Protein AF-A0A3M3WFV6-F1 (afdb_monomer_lite)

InterPro domains:
  IPR004381 Glycerate kinase [PF02595] (2-45)
  IPR018197 Glycerate kinase, restriction-enzyme-like fold [G3DSA:3.40.50.10350] (1-49)
  IPR036129 Glycerate kinase superfamily [SSF110738] (2-46)

Organism: NCBI:txid129137

Structure (mmCIF, N/CA/C/O backbone):
data_AF-A0A3M3WFV6-F1
#
_entry.id   AF-A0A3M3WFV6-F1
#
loop_
_atom_site.group_PDB
_atom_site.id
_atom_site.type_symbol
_atom_site.label_atom_id
_atom_site.label_alt_id
_atom_site.label_comp_id
_atom_site.label_asym_id
_atom_site.label_entity_id
_atom_site.label_seq_id
_atom_site.pdbx_PDB_ins_code
_atom_site.Cartn_x
_atom_site.Cartn_y
_atom_site.Cartn_z
_atom_site.occupancy
_atom_site.B_iso_or_equiv
_atom_site.auth_seq_id
_atom_site.auth_comp_id
_atom_site.auth_asym_id
_atom_site.auth_atom_id
_atom_site.pdbx_PDB_model_num
ATOM 1 N N . TYR A 1 1 ? 2.242 -7.746 8.045 1.00 70.25 1 TYR A N 1
ATOM 2 C CA . TYR A 1 1 ? 2.639 -8.044 6.657 1.00 70.25 1 TYR A CA 1
ATOM 3 C C . TYR A 1 1 ? 3.601 -9.216 6.586 1.00 70.25 1 TYR A C 1
ATOM 5 O O . TYR A 1 1 ? 3.286 -10.145 5.869 1.00 70.25 1 TYR A O 1
ATOM 13 N N . GLU A 1 2 ? 4.663 -9.255 7.393 1.00 71.75 2 GLU A N 1
ATOM 14 C CA . GLU A 1 2 ? 5.650 -10.358 7.423 1.00 71.75 2 GLU A CA 1
ATOM 15 C C . GLU A 1 2 ? 5.064 -11.779 7.512 1.00 71.75 2 GLU A C 1
ATOM 17 O O . GLU A 1 2 ? 5.529 -12.690 6.838 1.00 71.75 2 GLU A O 1
ATOM 22 N N . GLN A 1 3 ? 3.984 -11.972 8.277 1.00 80.31 3 GLN A N 1
ATOM 23 C CA . GLN A 1 3 ? 3.311 -13.276 8.390 1.00 80.31 3 GLN A CA 1
ATOM 24 C C . GLN A 1 3 ? 2.669 -13.753 7.077 1.00 80.31 3 GLN A C 1
ATOM 26 O O . GLN A 1 3 ? 2.319 -14.919 6.962 1.00 80.31 3 GLN A O 1
ATOM 31 N N . LEU A 1 4 ? 2.508 -12.871 6.087 1.00 81.69 4 LEU A N 1
ATOM 32 C CA . LEU A 1 4 ? 1.932 -13.188 4.781 1.00 81.69 4 LEU A CA 1
ATOM 33 C C . LEU A 1 4 ? 2.972 -13.715 3.790 1.00 81.69 4 LEU A C 1
ATOM 35 O O . LEU A 1 4 ? 2.605 -14.368 2.815 1.00 81.69 4 LEU A O 1
ATOM 39 N N . TYR A 1 5 ? 4.258 -13.458 4.030 1.00 82.56 5 TYR A N 1
ATOM 40 C CA . TYR A 1 5 ? 5.320 -13.885 3.119 1.00 82.56 5 TYR A CA 1
ATOM 41 C C . TYR A 1 5 ? 5.454 -15.409 3.033 1.00 82.56 5 TYR A C 1
ATOM 43 O O . TYR A 1 5 ? 5.541 -15.928 1.918 1.00 82.56 5 TYR A O 1
ATOM 51 N N . PRO A 1 6 ? 5.332 -16.161 4.147 1.00 81.81 6 PRO A N 1
ATOM 52 C CA . PRO A 1 6 ? 5.215 -17.617 4.093 1.00 81.81 6 PRO A CA 1
ATOM 53 C C . PRO A 1 6 ? 4.006 -18.128 3.290 1.00 81.81 6 PRO A C 1
ATOM 55 O O . PRO A 1 6 ? 3.993 -19.287 2.891 1.00 81.81 6 PRO A O 1
ATOM 58 N N . HIS A 1 7 ?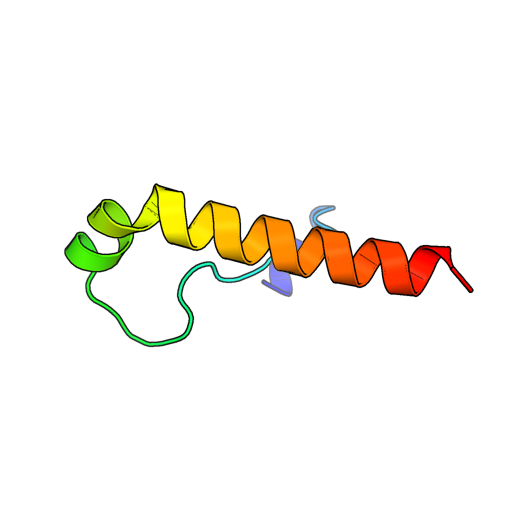 2.997 -17.288 3.030 1.00 86.31 7 HIS A N 1
ATOM 59 C CA . HIS A 1 7 ? 1.786 -17.641 2.282 1.00 86.31 7 HIS A CA 1
ATOM 60 C C . HIS A 1 7 ? 1.843 -17.248 0.794 1.00 86.31 7 HIS A C 1
ATOM 62 O O . HIS A 1 7 ? 0.812 -17.216 0.125 1.00 86.31 7 HIS A O 1
ATOM 68 N N . GLY A 1 8 ? 3.032 -16.950 0.258 1.00 84.75 8 GLY A N 1
ATOM 69 C CA . GLY A 1 8 ? 3.228 -16.645 -1.165 1.00 84.75 8 GLY A CA 1
ATOM 70 C C . GLY A 1 8 ? 2.971 -15.185 -1.548 1.00 84.75 8 GLY A C 1
ATOM 71 O O . GLY A 1 8 ? 3.028 -14.840 -2.727 1.00 84.75 8 GLY A O 1
ATOM 72 N N . ILE A 1 9 ? 2.722 -14.304 -0.576 1.00 87.62 9 ILE A N 1
ATOM 73 C CA . ILE A 1 9 ? 2.649 -12.862 -0.820 1.00 87.62 9 ILE A CA 1
ATOM 74 C C . ILE A 1 9 ? 4.074 -12.307 -0.794 1.00 87.62 9 ILE A C 1
ATOM 76 O O . ILE A 1 9 ? 4.695 -12.264 0.254 1.00 87.62 9 ILE A O 1
ATOM 80 N N . GLY A 1 10 ? 4.608 -11.870 -1.935 1.00 86.56 10 GLY A N 1
ATOM 81 C CA . GLY A 1 10 ? 5.991 -11.374 -2.012 1.00 86.56 10 GLY A CA 1
ATOM 82 C C . GLY A 1 10 ? 6.208 -9.971 -1.430 1.00 86.56 10 GLY A C 1
ATOM 83 O O . GLY A 1 10 ? 7.327 -9.624 -1.068 1.00 86.56 10 GLY A O 1
ATOM 84 N N . ALA A 1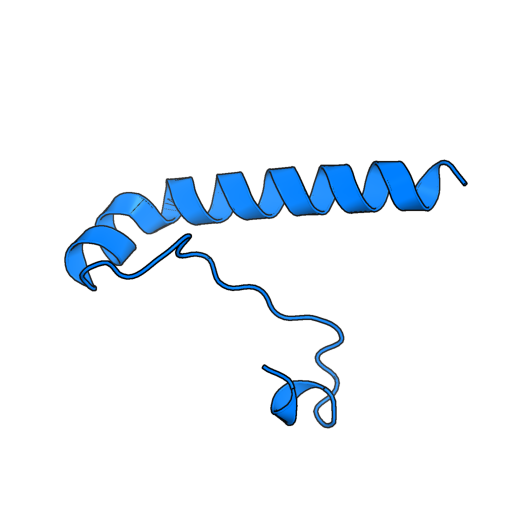 11 ? 5.153 -9.154 -1.349 1.00 88.81 11 ALA A N 1
ATOM 85 C CA . ALA A 1 11 ? 5.197 -7.817 -0.764 1.00 88.81 11 ALA A CA 1
ATOM 86 C C . ALA A 1 11 ? 3.786 -7.337 -0.402 1.00 88.81 11 ALA A C 1
ATOM 88 O O . ALA A 1 11 ? 2.813 -7.676 -1.076 1.00 88.81 11 ALA A O 1
ATOM 89 N N . ALA A 1 12 ? 3.676 -6.510 0.636 1.00 90.19 12 ALA A N 1
ATOM 90 C CA . ALA A 1 12 ? 2.427 -5.860 1.008 1.00 90.19 12 ALA A CA 1
ATOM 91 C C . ALA A 1 12 ? 2.698 -4.454 1.559 1.00 90.19 12 ALA A C 1
ATOM 93 O O . ALA A 1 12 ? 3.662 -4.242 2.292 1.00 90.19 12 ALA A O 1
ATOM 94 N N . PHE A 1 13 ? 1.840 -3.496 1.202 1.00 90.19 13 PHE A N 1
ATOM 95 C CA . PHE A 1 13 ? 2.050 -2.075 1.477 1.00 90.19 13 PHE A CA 1
ATOM 96 C C . PHE A 1 13 ? 0.819 -1.459 2.132 1.00 90.19 13 PHE A C 1
ATOM 98 O O . PHE A 1 13 ? -0.314 -1.730 1.735 1.00 90.19 13 PHE A O 1
ATOM 105 N N . ALA A 1 14 ? 1.047 -0.583 3.108 1.00 91.81 14 ALA A N 1
ATOM 106 C CA . ALA A 1 14 ? -0.014 0.234 3.671 1.00 91.81 14 ALA A CA 1
ATOM 107 C C . ALA A 1 14 ? -0.419 1.344 2.686 1.00 91.81 14 ALA A C 1
ATOM 109 O O . ALA A 1 14 ? 0.435 1.996 2.083 1.00 91.81 14 ALA A O 1
ATOM 110 N N . LEU A 1 15 ? -1.728 1.571 2.547 1.00 91.19 15 LEU A N 1
ATOM 111 C CA . LEU A 1 15 ? -2.271 2.685 1.762 1.00 91.19 15 LEU A CA 1
ATOM 112 C C . LEU A 1 15 ? -2.303 3.995 2.559 1.00 91.19 15 LEU A C 1
ATOM 114 O O . LEU A 1 15 ? -2.139 5.071 1.993 1.00 91.19 15 LEU A O 1
ATOM 118 N N . ALA A 1 16 ? -2.505 3.908 3.872 1.00 89.31 16 ALA A N 1
ATOM 119 C CA . ALA A 1 16 ? -2.510 5.057 4.764 1.00 89.31 16 ALA A CA 1
ATOM 120 C C . ALA A 1 16 ? -1.072 5.489 5.101 1.00 89.31 16 ALA A C 1
ATOM 122 O O . ALA A 1 16 ? -0.291 4.692 5.618 1.00 89.31 16 ALA A O 1
ATOM 123 N N . SER A 1 17 ? -0.740 6.763 4.864 1.00 80.56 17 SER A N 1
ATOM 124 C CA . SER A 1 17 ? 0.581 7.344 5.179 1.00 80.56 17 SER A CA 1
ATOM 125 C C . SER A 1 17 ? 0.791 7.664 6.670 1.00 80.56 17 SER A C 1
ATOM 127 O O . SER A 1 17 ? 1.804 8.250 7.038 1.00 80.56 17 SER A O 1
ATOM 129 N N . GLY A 1 18 ? -0.173 7.325 7.525 1.00 87.62 18 GLY A N 1
ATOM 130 C CA . GLY A 1 18 ? -0.178 7.595 8.961 1.00 87.62 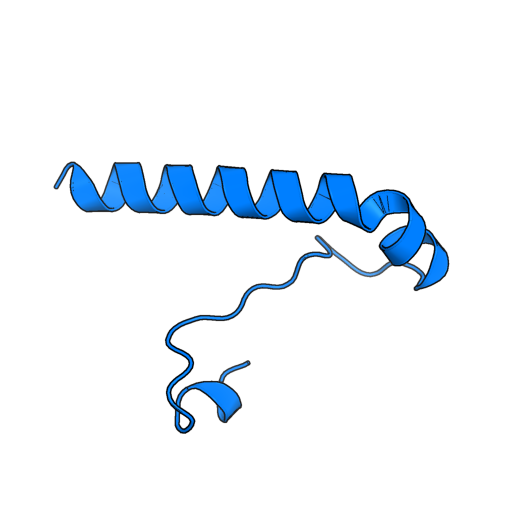18 GLY A CA 1
ATOM 131 C C . GLY A 1 18 ? -1.548 7.285 9.577 1.00 87.62 18 GLY A C 1
ATOM 132 O O . GLY A 1 18 ? -2.453 6.853 8.855 1.00 87.62 18 GLY A O 1
ATOM 133 N N . PRO A 1 19 ? -1.723 7.493 10.894 1.00 92.75 19 PRO A N 1
ATOM 134 C CA . PRO A 1 19 ? -3.012 7.310 11.554 1.00 92.75 19 PRO A CA 1
ATOM 135 C C . PRO A 1 19 ? -4.104 8.178 10.911 1.00 92.75 19 PRO A C 1
ATOM 137 O O . PRO A 1 19 ? -3.931 9.383 10.744 1.00 92.75 19 PRO A O 1
ATOM 140 N N . MET A 1 20 ? -5.235 7.569 10.561 1.00 94.81 20 MET A N 1
ATOM 141 C CA . MET A 1 20 ? -6.423 8.254 10.044 1.00 94.81 20 MET A CA 1
ATOM 142 C C . MET A 1 20 ? -7.688 7.489 10.441 1.00 94.81 20 MET A C 1
ATOM 144 O O . MET A 1 20 ? -7.616 6.309 10.787 1.00 94.81 20 MET A O 1
ATOM 148 N N . SER A 1 21 ? -8.849 8.148 10.393 1.00 96.00 21 SER A N 1
ATOM 149 C CA . SER A 1 21 ? -10.125 7.467 10.628 1.00 96.00 21 SER A CA 1
ATOM 150 C C . SER A 1 21 ? -10.478 6.540 9.463 1.00 96.00 21 SER A C 1
ATOM 152 O O . SER A 1 21 ? -10.064 6.761 8.322 1.00 96.00 21 SER A O 1
ATOM 154 N N . LEU A 1 22 ? -11.289 5.515 9.738 1.00 93.12 22 LEU A N 1
ATOM 155 C CA . LEU A 1 22 ? -11.798 4.622 8.696 1.00 93.12 22 LEU A CA 1
ATOM 156 C C . LEU A 1 22 ? -12.607 5.391 7.643 1.00 93.12 22 LEU A C 1
ATOM 158 O O . LEU A 1 22 ? -12.433 5.163 6.454 1.00 93.12 22 LEU A O 1
ATOM 162 N N . GLU A 1 23 ? -13.442 6.342 8.069 1.00 96.88 23 GLU A N 1
ATOM 163 C CA . GLU A 1 23 ? -14.230 7.177 7.157 1.00 96.88 23 GLU A CA 1
ATOM 164 C C . GLU A 1 23 ? -13.331 7.987 6.210 1.00 96.88 23 GLU A C 1
ATOM 166 O O . GLU A 1 23 ? -13.568 8.014 5.002 1.00 96.88 23 GLU A O 1
ATOM 171 N N . GLN A 1 24 ? -12.258 8.590 6.739 1.00 95.12 24 GLN A N 1
ATOM 172 C CA . GLN A 1 24 ? -11.260 9.299 5.938 1.00 95.12 24 GLN A CA 1
ATOM 173 C C . GLN A 1 24 ? -10.590 8.347 4.941 1.00 95.12 24 GLN A C 1
ATOM 175 O O . GLN A 1 24 ? -10.467 8.688 3.768 1.00 95.12 24 GLN A O 1
ATOM 180 N N . ALA A 1 25 ? -10.201 7.147 5.383 1.00 94.81 25 ALA A N 1
ATOM 181 C CA . ALA A 1 25 ? -9.585 6.142 4.523 1.00 94.81 25 ALA A CA 1
ATOM 182 C C . ALA A 1 25 ? -10.526 5.687 3.396 1.00 94.81 25 ALA A C 1
ATOM 184 O O . ALA A 1 25 ? -10.092 5.574 2.253 1.00 94.81 25 ALA A O 1
ATOM 185 N N . CYS A 1 26 ? -11.810 5.465 3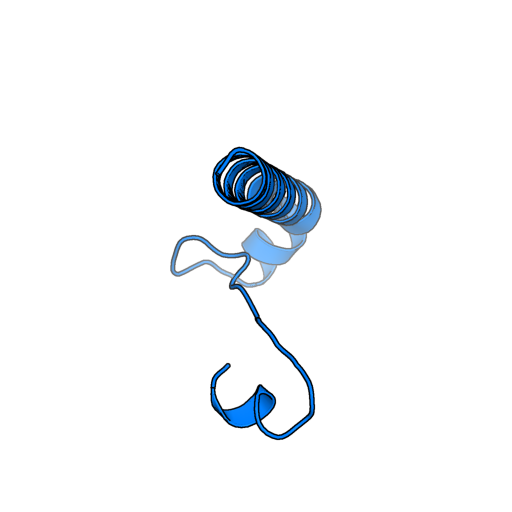.689 1.00 95.38 26 CYS A N 1
ATOM 186 C CA . CYS A 1 26 ? -12.809 5.086 2.690 1.00 95.38 26 CYS A CA 1
ATOM 187 C C . CYS A 1 26 ? -13.058 6.211 1.680 1.00 95.38 26 CYS A C 1
ATOM 189 O O . CYS A 1 26 ? -13.079 5.956 0.477 1.00 95.38 26 CYS A O 1
ATOM 191 N N . ARG A 1 27 ? -13.198 7.455 2.155 1.00 97.12 27 ARG A N 1
ATOM 192 C CA . ARG A 1 27 ? -13.366 8.639 1.301 1.00 97.12 27 ARG A CA 1
ATOM 193 C C . ARG A 1 27 ? -12.162 8.853 0.382 1.00 97.12 27 ARG A C 1
ATOM 195 O O . ARG A 1 27 ? -12.335 9.131 -0.801 1.00 97.12 27 ARG A O 1
ATOM 202 N N . ASP A 1 28 ? -10.955 8.674 0.909 1.00 95.56 28 ASP A N 1
ATOM 203 C CA . ASP A 1 28 ? -9.709 8.934 0.185 1.00 95.56 28 ASP A CA 1
ATOM 204 C C . ASP A 1 28 ? -9.172 7.701 -0.566 1.00 95.56 28 ASP A C 1
ATOM 206 O O . ASP A 1 28 ? -8.122 7.786 -1.208 1.00 95.56 28 ASP A O 1
ATOM 210 N N . ALA A 1 29 ? -9.872 6.560 -0.524 1.00 95.31 29 ALA A N 1
ATOM 211 C CA . ALA A 1 29 ? -9.370 5.262 -0.981 1.00 95.31 29 ALA A CA 1
ATOM 212 C C . ALA A 1 29 ? -8.804 5.301 -2.407 1.00 95.31 29 ALA A C 1
ATOM 214 O O . ALA A 1 29 ? -7.689 4.836 -2.643 1.00 95.31 29 ALA A O 1
ATOM 215 N N . SER A 1 30 ? -9.529 5.915 -3.350 1.00 96.38 30 SER A N 1
ATOM 216 C CA . SER A 1 30 ? -9.080 6.031 -4.744 1.00 96.38 30 SER A CA 1
ATOM 217 C C . SER A 1 30 ? -7.763 6.799 -4.867 1.00 96.38 30 SER A C 1
ATOM 219 O O . SER A 1 30 ? -6.891 6.409 -5.643 1.00 96.38 30 SER A O 1
ATOM 221 N N . ARG A 1 31 ? -7.607 7.887 -4.107 1.00 95.88 31 ARG A N 1
ATOM 222 C CA . ARG A 1 31 ? -6.399 8.716 -4.119 1.00 95.88 31 ARG A CA 1
ATOM 223 C C . ARG A 1 31 ? -5.222 7.953 -3.517 1.00 95.88 31 ARG A C 1
ATOM 225 O O . ARG A 1 31 ? -4.160 7.891 -4.125 1.00 95.88 31 ARG A O 1
ATOM 232 N N . LEU A 1 32 ? -5.431 7.329 -2.358 1.00 96.00 32 LEU A N 1
ATOM 233 C CA . LEU A 1 32 ? -4.396 6.571 -1.650 1.00 96.00 32 LEU A CA 1
ATOM 234 C C . LEU A 1 32 ? -3.891 5.374 -2.473 1.00 96.00 32 LEU A C 1
ATOM 236 O O . LEU A 1 32 ? -2.684 5.128 -2.523 1.00 96.00 32 LEU A O 1
ATOM 240 N N . LEU A 1 33 ? -4.796 4.669 -3.162 1.00 95.69 33 LEU A N 1
ATOM 241 C CA . LEU A 1 33 ? -4.454 3.592 -4.096 1.00 95.69 33 LEU A CA 1
ATOM 242 C C . LEU A 1 33 ? -3.595 4.100 -5.254 1.00 95.69 33 LEU A C 1
ATOM 244 O O . LEU A 1 33 ? -2.545 3.525 -5.539 1.00 95.69 33 LEU A O 1
ATOM 248 N N . HIS A 1 34 ? -4.021 5.188 -5.897 1.00 96.50 34 HIS A N 1
ATOM 249 C CA . HIS A 1 34 ? -3.297 5.777 -7.021 1.00 96.50 34 HIS A CA 1
ATOM 250 C C . HIS A 1 34 ? -1.894 6.241 -6.623 1.00 96.50 34 HIS A C 1
ATOM 252 O O . HIS A 1 34 ? -0.920 5.967 -7.326 1.00 96.50 34 HIS A O 1
ATOM 258 N N . ASP A 1 35 ? -1.772 6.896 -5.470 1.00 95.38 35 ASP A N 1
ATOM 259 C CA . ASP A 1 35 ? -0.490 7.376 -4.964 1.00 95.38 35 ASP A CA 1
ATOM 260 C C . ASP A 1 35 ? 0.462 6.214 -4.642 1.00 95.38 35 ASP A C 1
ATOM 262 O O . ASP A 1 35 ? 1.626 6.254 -5.049 1.00 95.38 35 ASP A O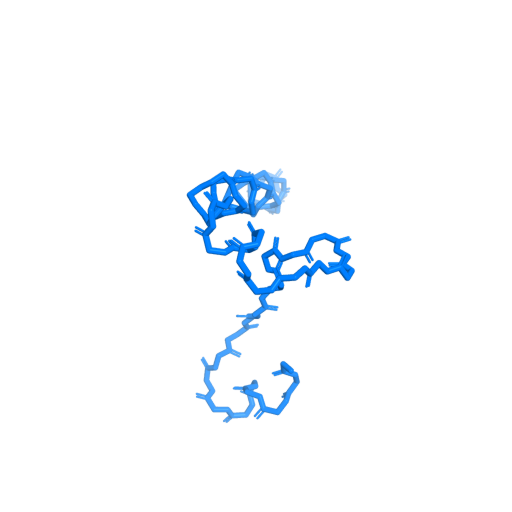 1
ATOM 266 N N . ARG A 1 36 ? -0.015 5.133 -3.998 1.00 95.56 36 ARG A N 1
ATOM 267 C CA . ARG A 1 36 ? 0.819 3.933 -3.798 1.00 95.56 36 ARG A CA 1
ATOM 268 C C . ARG A 1 36 ? 1.204 3.264 -5.111 1.00 95.56 36 ARG A C 1
ATOM 270 O O . ARG A 1 36 ? 2.367 2.902 -5.267 1.00 95.56 36 ARG A O 1
ATOM 277 N N . ALA A 1 37 ? 0.274 3.111 -6.050 1.00 95.62 37 ALA A N 1
ATOM 278 C CA . ALA A 1 37 ? 0.556 2.484 -7.339 1.00 95.62 37 ALA A CA 1
ATOM 279 C C . ALA A 1 37 ? 1.617 3.266 -8.129 1.00 95.62 37 ALA A C 1
ATOM 281 O O . ALA A 1 37 ? 2.547 2.671 -8.675 1.00 95.62 37 ALA A O 1
ATOM 282 N N . ARG A 1 38 ? 1.527 4.602 -8.137 1.00 96.50 38 ARG A N 1
ATOM 283 C CA . ARG A 1 38 ? 2.525 5.480 -8.760 1.00 96.50 38 ARG A CA 1
ATOM 284 C C . ARG A 1 38 ? 3.912 5.278 -8.152 1.00 96.50 38 ARG A C 1
ATOM 286 O O . ARG A 1 38 ? 4.889 5.170 -8.892 1.00 96.50 38 ARG A O 1
ATOM 293 N N . ASP A 1 39 ? 4.003 5.241 -6.828 1.00 94.88 39 ASP A N 1
ATOM 294 C CA . ASP A 1 39 ? 5.287 5.093 -6.141 1.00 94.88 39 ASP A CA 1
ATOM 295 C C . ASP A 1 39 ? 5.905 3.709 -6.380 1.00 94.88 39 ASP A C 1
ATOM 297 O O . ASP A 1 39 ? 7.105 3.613 -6.641 1.00 94.88 39 ASP A O 1
ATOM 301 N N . LEU A 1 40 ? 5.091 2.647 -6.391 1.00 94.62 40 LEU A N 1
ATOM 302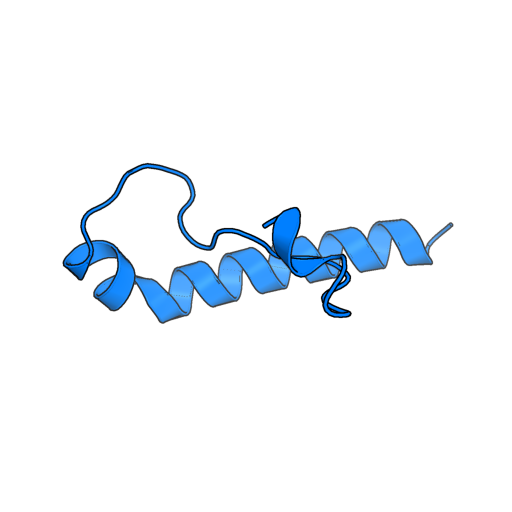 C CA . LEU A 1 40 ? 5.541 1.298 -6.751 1.00 94.62 40 LEU A CA 1
ATOM 303 C C . LEU A 1 40 ? 6.033 1.225 -8.199 1.00 94.62 40 LEU A C 1
ATOM 305 O O . LEU A 1 40 ? 7.089 0.653 -8.464 1.00 94.62 40 LEU A O 1
ATOM 309 N N . ALA A 1 41 ? 5.322 1.857 -9.135 1.00 95.44 41 ALA A N 1
ATOM 310 C CA . ALA A 1 41 ? 5.738 1.898 -10.532 1.00 95.44 41 ALA A CA 1
ATOM 311 C C . ALA A 1 41 ? 7.096 2.597 -10.705 1.00 95.44 41 ALA A C 1
ATOM 313 O O . ALA A 1 41 ? 7.936 2.124 -11.470 1.00 95.44 41 ALA A O 1
ATOM 314 N N . ARG A 1 42 ? 7.339 3.694 -9.976 1.00 95.56 42 ARG A N 1
ATOM 315 C CA . ARG A 1 42 ? 8.640 4.385 -9.968 1.00 95.56 42 ARG A CA 1
ATOM 316 C C . ARG A 1 42 ? 9.743 3.505 -9.388 1.00 95.56 42 ARG A C 1
ATOM 318 O O . ARG A 1 42 ? 10.812 3.420 -9.984 1.00 95.56 42 ARG A O 1
ATOM 325 N N . LEU A 1 43 ? 9.471 2.821 -8.276 1.00 94.50 43 LEU A N 1
ATOM 326 C CA . LEU A 1 43 ? 10.414 1.885 -7.663 1.00 94.50 43 LEU A CA 1
ATOM 327 C C . LEU A 1 43 ? 10.828 0.783 -8.648 1.00 94.50 43 LEU A C 1
ATOM 329 O O . LEU A 1 43 ? 12.017 0.508 -8.795 1.00 94.50 43 LEU A O 1
ATOM 333 N N . TRP A 1 44 ? 9.869 0.191 -9.365 1.00 93.81 44 TRP A N 1
ATOM 334 C CA . TRP A 1 44 ? 10.165 -0.826 -10.374 1.00 93.81 44 TRP A CA 1
ATOM 335 C C . TRP A 1 44 ? 10.946 -0.281 -11.561 1.00 93.81 44 TRP A C 1
ATOM 337 O O . TRP A 1 44 ? 11.877 -0.939 -12.008 1.00 93.81 44 TRP A O 1
ATOM 347 N N . GLN A 1 45 ? 10.625 0.919 -12.045 1.00 95.00 45 GLN A N 1
ATOM 348 C CA . GLN A 1 45 ? 11.390 1.548 -13.125 1.00 95.00 45 GLN A CA 1
ATOM 349 C C . GLN A 1 45 ? 12.853 1.770 -12.722 1.00 95.00 45 GLN A C 1
ATOM 351 O O . GLN A 1 45 ? 13.756 1.471 -13.499 1.00 95.00 45 GLN A O 1
ATOM 356 N N . MET A 1 46 ? 13.098 2.227 -11.491 1.00 95.19 46 MET A N 1
ATOM 357 C CA . MET A 1 46 ? 14.456 2.393 -10.962 1.00 95.19 46 MET A CA 1
ATOM 358 C C . MET A 1 46 ? 15.188 1.055 -10.800 1.00 95.19 46 MET A C 1
ATOM 360 O O . MET A 1 46 ? 16.394 0.990 -11.023 1.00 95.19 46 MET A O 1
ATOM 364 N N . ALA A 1 47 ? 14.478 -0.006 -10.410 1.00 93.81 47 ALA A N 1
ATOM 365 C CA . ALA A 1 47 ? 15.054 -1.339 -10.265 1.00 93.81 47 ALA A CA 1
ATOM 366 C C . ALA A 1 47 ? 15.349 -2.013 -11.618 1.00 93.81 47 ALA A C 1
ATOM 368 O O . ALA A 1 47 ? 16.349 -2.711 -11.728 1.00 93.81 47 ALA A O 1
ATOM 369 N N . ALA A 1 48 ? 14.500 -1.798 -12.628 1.00 90.12 48 ALA A N 1
ATOM 370 C CA . ALA A 1 48 ? 14.624 -2.391 -13.961 1.00 90.12 48 ALA A CA 1
ATOM 371 C C . ALA A 1 48 ? 15.648 -1.680 -14.863 1.00 90.12 48 ALA A C 1
ATOM 373 O O . ALA A 1 48 ? 16.103 -2.261 -15.840 1.00 90.12 48 ALA A O 1
ATOM 374 N N . GLY A 1 49 ? 15.993 -0.423 -14.563 1.00 79.81 49 GLY A N 1
ATOM 375 C CA . GLY A 1 49 ? 17.044 0.333 -15.257 1.00 79.81 49 GLY A CA 1
ATOM 376 C C . GLY A 1 49 ? 18.472 0.043 -14.770 1.00 79.81 49 GLY A C 1
ATOM 377 O O . GLY A 1 49 ? 19.380 0.806 -15.096 1.00 79.81 49 GLY A O 1
ATOM 378 N N . ARG A 1 50 ? 18.659 -1.001 -13.957 1.00 53.41 50 ARG A N 1
ATOM 379 C CA . ARG A 1 50 ? 19.951 -1.539 -13.509 1.00 53.41 50 ARG A CA 1
ATOM 380 C C . ARG A 1 50 ? 20.241 -2.861 -14.204 1.00 53.41 50 ARG A C 1
ATOM 382 O O . ARG A 1 50 ? 21.444 -3.186 -14.288 1.00 53.41 50 ARG A O 1
#

Foldseek 3Di:
DVVCVVVVDVDDDDLDPDDDDPVVCVVCVVVSVVVVVVVVVVVVVVVVVD

Secondary structure (DSSP, 8-state):
-GGGGGGT------S-SS---HHHHHHHHHHHHHHHHHHHHHHHHHHHT-

Sequence (50 aa):
YEQLYPHGIGAAFALASGPMSLEQACRDASRLLHDRARDLARLWQMAAGR

pLDDT: mean 90.2, std 8.3, range [53.41, 97.12]

Radius of gyration: 13.53 Å; chains: 1; bounding box: 34×27×27 Å